Protein AF-A0A848W6I3-F1 (afdb_monomer_lite)

Structure (mmCIF, N/CA/C/O backbone):
data_AF-A0A848W6I3-F1
#
_entry.id   AF-A0A848W6I3-F1
#
loop_
_atom_site.group_PDB
_atom_site.id
_atom_site.type_symbol
_atom_site.label_atom_id
_atom_site.label_alt_id
_atom_site.label_comp_id
_atom_site.label_asym_id
_atom_site.label_entity_id
_atom_site.label_seq_id
_atom_site.pdbx_PDB_ins_code
_atom_site.Cartn_x
_atom_site.Cartn_y
_atom_site.Cartn_z
_atom_site.occupancy
_atom_site.B_iso_or_equiv
_atom_site.auth_seq_id
_atom_site.auth_comp_id
_atom_site.auth_asym_id
_atom_site.auth_atom_id
_atom_site.pdbx_PDB_model_num
ATOM 1 N N . MET A 1 1 ? -7.312 -14.332 -9.804 1.00 52.66 1 MET A N 1
ATOM 2 C CA . MET A 1 1 ? -6.086 -13.532 -9.984 1.00 52.66 1 MET A CA 1
ATOM 3 C C . MET A 1 1 ? -5.242 -13.758 -8.747 1.00 52.66 1 MET A C 1
ATOM 5 O O . MET A 1 1 ? -5.784 -13.630 -7.651 1.00 52.66 1 MET A O 1
ATOM 9 N N . GLN A 1 2 ? -4.010 -14.240 -8.899 1.00 75.12 2 GLN A N 1
ATOM 10 C CA . GLN A 1 2 ? -3.138 -14.457 -7.747 1.00 75.12 2 GLN A CA 1
ATOM 11 C C . GLN A 1 2 ? -2.709 -13.077 -7.230 1.00 75.12 2 GLN A C 1
ATOM 13 O O . GLN A 1 2 ? -2.460 -12.163 -8.006 1.00 75.12 2 GLN A O 1
ATOM 18 N N . MET A 1 3 ? -2.709 -12.873 -5.912 1.00 77.31 3 MET A N 1
ATOM 19 C CA . MET A 1 3 ? -2.560 -11.538 -5.304 1.00 77.31 3 MET A CA 1
ATOM 20 C C . MET A 1 3 ? -1.240 -10.843 -5.688 1.00 77.31 3 MET A C 1
ATOM 22 O O . MET A 1 3 ? -1.162 -9.620 -5.738 1.00 77.31 3 MET A O 1
ATOM 26 N N . HIS A 1 4 ? -0.220 -11.626 -6.032 1.00 86.94 4 HIS A N 1
ATOM 27 C CA . HIS A 1 4 ? 1.068 -11.139 -6.511 1.00 86.94 4 HIS A CA 1
ATOM 28 C C . HIS A 1 4 ? 1.065 -10.694 -7.987 1.00 86.94 4 HIS A C 1
ATOM 30 O O . HIS A 1 4 ? 1.990 -9.994 -8.389 1.00 86.94 4 HIS A O 1
ATOM 36 N N . ASP A 1 5 ? 0.028 -11.004 -8.780 1.00 91.38 5 ASP A N 1
ATOM 37 C CA . ASP A 1 5 ? -0.073 -10.601 -10.194 1.00 91.38 5 ASP A CA 1
ATOM 38 C C . ASP A 1 5 ? -0.041 -9.073 -10.348 1.00 91.38 5 ASP A C 1
ATOM 40 O O . ASP A 1 5 ? 0.541 -8.540 -11.290 1.00 91.38 5 ASP A O 1
ATOM 44 N N . ARG A 1 6 ? -0.656 -8.333 -9.414 1.00 92.69 6 ARG A N 1
ATOM 45 C CA . ARG A 1 6 ? -0.633 -6.862 -9.447 1.00 92.69 6 ARG A CA 1
ATOM 46 C C . ARG A 1 6 ? 0.712 -6.277 -9.042 1.00 92.69 6 ARG A C 1
ATOM 48 O O . ARG A 1 6 ? 1.124 -5.260 -9.597 1.00 92.69 6 ARG A O 1
ATOM 55 N N . LEU A 1 7 ? 1.408 -6.918 -8.109 1.00 93.94 7 LEU A N 1
ATOM 56 C CA . LEU A 1 7 ? 2.761 -6.515 -7.744 1.00 93.94 7 LEU A CA 1
ATOM 57 C C . LEU A 1 7 ? 3.733 -6.764 -8.907 1.00 93.94 7 LEU A C 1
ATOM 59 O O . LEU A 1 7 ? 4.542 -5.895 -9.219 1.00 93.94 7 LEU A O 1
ATOM 63 N N . ALA A 1 8 ? 3.584 -7.886 -9.618 1.00 95.19 8 ALA A N 1
ATOM 64 C CA . ALA A 1 8 ? 4.317 -8.144 -10.855 1.00 95.19 8 ALA A CA 1
ATOM 65 C C . ALA A 1 8 ? 4.029 -7.068 -11.918 1.00 95.19 8 ALA A C 1
ATOM 67 O O . ALA A 1 8 ? 4.962 -6.447 -12.420 1.00 95.19 8 ALA A O 1
ATOM 68 N N . LYS A 1 9 ? 2.753 -6.736 -12.166 1.00 95.69 9 LYS A N 1
ATOM 69 C CA . LYS A 1 9 ? 2.371 -5.633 -13.074 1.00 95.69 9 LYS A CA 1
ATOM 70 C C . LYS A 1 9 ? 2.948 -4.281 -12.659 1.00 95.69 9 LYS A C 1
ATOM 72 O O . LYS A 1 9 ? 3.307 -3.477 -13.512 1.00 95.69 9 LYS A O 1
ATOM 77 N N . THR A 1 10 ? 3.028 -4.008 -11.358 1.00 95.75 10 THR A N 1
ATOM 78 C CA . THR A 1 10 ? 3.649 -2.783 -10.832 1.00 95.75 10 THR A CA 1
ATOM 79 C C . THR A 1 10 ? 5.120 -2.715 -11.244 1.00 95.75 10 THR A C 1
ATOM 81 O O . THR A 1 10 ? 5.562 -1.702 -11.784 1.00 95.75 10 THR A O 1
ATOM 84 N N . ILE A 1 11 ? 5.854 -3.814 -11.049 1.00 96.38 11 ILE A N 1
ATOM 85 C CA . ILE A 1 11 ? 7.263 -3.956 -11.439 1.00 96.38 11 ILE A CA 1
ATOM 86 C C . ILE A 1 11 ? 7.436 -3.808 -12.959 1.00 96.38 11 ILE A C 1
ATOM 88 O O . ILE A 1 11 ? 8.255 -3.003 -13.397 1.00 96.38 11 ILE A O 1
ATOM 92 N N . GLU A 1 12 ? 6.623 -4.499 -13.762 1.00 96.75 12 GLU A N 1
ATOM 93 C CA . GLU A 1 12 ? 6.651 -4.408 -15.232 1.00 96.75 12 GLU A CA 1
ATOM 94 C C . GLU A 1 12 ? 6.417 -2.975 -15.733 1.00 96.75 12 GLU A C 1
ATOM 96 O O . GLU A 1 12 ? 7.063 -2.512 -16.679 1.00 96.75 12 GLU A O 1
ATOM 101 N N . LYS A 1 13 ? 5.502 -2.237 -15.094 1.00 96.62 13 LYS A N 1
ATOM 102 C CA . LYS A 1 13 ? 5.221 -0.842 -15.453 1.00 96.62 13 LYS A CA 1
ATOM 103 C C . LYS A 1 13 ? 6.356 0.101 -15.066 1.00 96.62 13 LYS A C 1
ATOM 105 O O . LYS A 1 13 ? 6.650 1.006 -15.843 1.00 96.62 13 LYS A O 1
ATOM 110 N N . PHE A 1 14 ? 7.023 -0.114 -13.930 1.00 96.69 14 PHE A N 1
ATOM 111 C CA . PHE A 1 14 ? 8.246 0.626 -13.602 1.00 96.69 14 PHE A CA 1
ATOM 112 C C . PHE A 1 14 ? 9.357 0.344 -14.619 1.00 96.69 14 PHE A C 1
ATOM 114 O O . PHE A 1 14 ? 9.987 1.280 -15.109 1.00 96.69 14 PHE A O 1
ATOM 121 N N . GLU A 1 15 ? 9.560 -0.921 -14.995 1.00 96.19 15 GLU A N 1
ATOM 122 C CA . GLU A 1 15 ? 10.540 -1.303 -16.018 1.00 96.19 15 GLU A CA 1
ATOM 123 C C . GLU A 1 15 ? 10.218 -0.678 -17.385 1.00 96.19 15 GLU A C 1
ATOM 125 O O . GLU A 1 15 ? 11.110 -0.217 -18.097 1.00 96.19 15 GLU A O 1
ATOM 130 N N . THR A 1 16 ? 8.936 -0.616 -17.747 1.00 95.69 16 THR A N 1
ATOM 131 C CA . THR A 1 16 ? 8.490 0.050 -18.975 1.00 95.69 16 THR A CA 1
ATOM 132 C C . THR A 1 16 ? 8.773 1.549 -18.916 1.00 95.69 16 THR A C 1
ATOM 134 O O . THR A 1 16 ? 9.404 2.073 -19.830 1.00 95.69 16 THR A O 1
ATOM 137 N N . GLY A 1 17 ? 8.421 2.223 -17.816 1.00 94.31 17 GLY A N 1
ATOM 138 C CA . GLY A 1 17 ? 8.719 3.646 -17.623 1.00 94.31 17 GLY A CA 1
ATOM 139 C C . GLY A 1 17 ? 10.219 3.965 -17.680 1.00 94.31 17 GLY A C 1
ATOM 140 O O . GLY A 1 17 ? 10.611 5.009 -18.194 1.00 94.31 17 GLY A O 1
ATOM 141 N N . LEU A 1 18 ? 11.091 3.042 -17.251 1.00 95.44 18 LEU A N 1
ATOM 142 C CA . LEU A 1 18 ? 12.550 3.196 -17.359 1.00 95.44 18 LEU A CA 1
ATOM 143 C C . LEU A 1 18 ? 13.070 3.250 -18.806 1.00 95.44 18 LEU A C 1
ATOM 145 O O . LEU A 1 18 ? 14.174 3.761 -19.032 1.00 95.44 18 LEU A O 1
ATOM 149 N N . LYS A 1 19 ? 12.323 2.710 -19.778 1.00 94.19 19 LYS A N 1
ATOM 150 C CA . LYS A 1 19 ? 12.678 2.777 -21.208 1.00 94.19 19 LYS A CA 1
ATOM 151 C C . LYS A 1 19 ? 12.440 4.177 -21.773 1.00 94.19 19 LYS A C 1
ATOM 153 O O . LYS A 1 19 ? 13.216 4.619 -22.614 1.00 94.19 19 LYS A O 1
ATOM 158 N N . ASP A 1 20 ? 11.433 4.871 -21.249 1.00 92.31 20 ASP A N 1
ATOM 159 C CA . ASP A 1 20 ? 11.040 6.216 -21.678 1.00 92.31 20 ASP A CA 1
ATOM 160 C C . ASP A 1 20 ? 11.649 7.329 -20.803 1.00 92.31 20 ASP A C 1
ATOM 162 O O . ASP A 1 20 ? 11.655 8.498 -21.193 1.00 92.31 20 ASP A O 1
ATOM 166 N N . CYS A 1 21 ? 12.208 6.973 -19.641 1.00 92.56 21 CYS A N 1
ATOM 167 C CA . CYS A 1 21 ? 12.846 7.899 -18.711 1.00 92.56 21 CYS A CA 1
ATOM 168 C C . CYS A 1 21 ? 14.138 8.500 -19.279 1.00 92.56 21 CYS A C 1
ATOM 170 O O . CYS A 1 21 ? 15.106 7.794 -19.585 1.00 92.56 21 CYS A O 1
ATOM 172 N N . ARG A 1 22 ? 14.160 9.833 -19.370 1.00 91.25 22 ARG A N 1
ATOM 173 C CA . ARG A 1 22 ? 15.291 10.608 -19.902 1.00 91.25 22 ARG A CA 1
ATOM 174 C C . ARG A 1 22 ? 16.230 11.144 -18.822 1.00 91.25 22 ARG A C 1
ATOM 176 O O . ARG A 1 22 ? 17.356 11.500 -19.153 1.00 91.25 22 ARG A O 1
ATOM 183 N N . GLN A 1 23 ? 15.779 11.205 -17.568 1.00 93.44 23 GLN A N 1
ATOM 184 C CA . GLN A 1 23 ? 16.533 11.777 -16.451 1.00 93.44 23 GLN A CA 1
ATOM 185 C C . GLN A 1 23 ? 17.351 10.684 -15.731 1.00 93.44 23 GLN A C 1
ATOM 187 O O . GLN A 1 23 ? 16.768 9.728 -15.207 1.00 93.44 23 GLN A O 1
ATOM 192 N N . PRO A 1 24 ? 18.695 10.768 -15.697 1.00 92.12 24 PRO A N 1
ATOM 193 C CA . PRO A 1 24 ? 19.544 9.765 -15.041 1.00 92.12 24 PRO A CA 1
ATOM 194 C C . PRO A 1 24 ? 19.281 9.592 -13.535 1.00 92.12 24 PRO A C 1
ATOM 196 O O . PRO A 1 24 ? 19.385 8.481 -13.003 1.00 92.12 24 PRO A O 1
ATOM 199 N N . GLU A 1 25 ? 18.930 10.675 -12.846 1.00 92.31 25 GLU A N 1
ATOM 200 C CA . GLU A 1 25 ? 18.626 10.694 -11.414 1.00 92.31 25 GLU A CA 1
ATOM 201 C C . GLU A 1 25 ? 17.354 9.889 -11.126 1.00 92.31 25 GLU A C 1
ATOM 203 O O . GLU A 1 25 ? 17.361 8.987 -10.286 1.00 92.31 25 GLU A O 1
ATOM 208 N N . ASP A 1 26 ? 16.294 10.135 -11.901 1.00 93.62 26 ASP A N 1
ATOM 209 C CA . ASP A 1 26 ? 15.026 9.409 -11.797 1.00 93.62 26 ASP A CA 1
ATOM 210 C C . ASP A 1 26 ? 15.210 7.926 -12.130 1.00 93.62 26 ASP A C 1
ATOM 212 O O . ASP A 1 26 ? 14.642 7.056 -11.470 1.00 93.62 26 ASP A O 1
ATOM 216 N N . ARG A 1 27 ? 16.062 7.612 -13.116 1.00 93.94 27 ARG A N 1
ATOM 217 C CA . ARG A 1 27 ? 16.431 6.227 -13.441 1.00 93.94 27 ARG A CA 1
ATOM 218 C C . ARG A 1 27 ? 17.053 5.520 -12.239 1.00 93.94 27 ARG A C 1
ATOM 220 O O . ARG A 1 27 ? 16.673 4.390 -11.941 1.00 93.94 27 ARG A O 1
ATOM 227 N N . THR A 1 28 ? 17.988 6.171 -11.549 1.00 94.38 28 THR A N 1
ATOM 228 C CA . THR A 1 28 ? 18.643 5.611 -10.354 1.00 94.38 28 THR A CA 1
ATOM 229 C C . THR A 1 28 ? 17.627 5.363 -9.245 1.00 94.38 28 THR A C 1
ATOM 231 O O . THR A 1 28 ? 17.591 4.279 -8.665 1.00 94.38 28 THR A O 1
ATOM 234 N N . LEU A 1 29 ? 16.753 6.339 -9.007 1.00 94.56 29 LEU A N 1
ATOM 235 C CA . LEU A 1 29 ? 15.709 6.254 -7.997 1.00 94.56 29 LEU A CA 1
ATOM 236 C C . LEU A 1 29 ? 14.716 5.113 -8.277 1.00 94.56 29 LEU A C 1
ATOM 238 O O . LEU A 1 29 ? 14.416 4.308 -7.396 1.00 94.56 29 LEU A O 1
ATOM 242 N N . VAL A 1 30 ? 14.258 4.977 -9.521 1.00 95.25 30 VAL A N 1
ATOM 243 C CA . VAL A 1 30 ? 13.334 3.901 -9.909 1.00 95.25 30 VAL A CA 1
ATOM 244 C C . VAL A 1 30 ? 14.003 2.527 -9.866 1.00 95.25 30 VAL A C 1
ATOM 246 O O . VAL A 1 30 ? 13.359 1.543 -9.502 1.00 95.25 30 VAL A O 1
ATOM 249 N N . LEU A 1 31 ? 15.302 2.426 -10.152 1.00 95.94 31 LEU A N 1
ATOM 250 C CA . LEU A 1 31 ? 16.039 1.180 -9.924 1.00 95.94 31 LEU A CA 1
ATOM 251 C C . LEU A 1 31 ? 16.062 0.801 -8.436 1.00 95.94 31 LEU A C 1
ATOM 253 O O . LEU A 1 31 ? 15.897 -0.376 -8.113 1.00 95.94 31 LEU A O 1
ATOM 257 N N . SER A 1 32 ? 16.186 1.773 -7.525 1.00 95.00 32 SER A N 1
ATOM 258 C CA . SER A 1 32 ? 16.029 1.524 -6.086 1.00 95.00 32 SER A CA 1
ATOM 259 C C . SER A 1 32 ? 14.614 1.058 -5.734 1.00 95.00 32 SER A C 1
ATOM 261 O O . SER A 1 32 ? 14.465 0.153 -4.913 1.00 95.00 32 SER A O 1
ATOM 263 N N . TYR A 1 33 ? 13.576 1.595 -6.382 1.00 95.62 33 TYR A N 1
ATOM 264 C CA . TYR A 1 33 ? 12.207 1.101 -6.199 1.00 95.62 33 TYR A CA 1
ATOM 265 C C . TYR A 1 33 ? 12.076 -0.368 -6.592 1.00 95.62 33 TYR A C 1
ATOM 267 O O . TYR A 1 33 ? 11.591 -1.181 -5.806 1.00 95.62 33 TYR A O 1
ATOM 275 N N . LEU A 1 34 ? 12.559 -0.724 -7.783 1.00 96.44 34 LEU A N 1
ATOM 276 C CA . LEU A 1 34 ? 12.542 -2.098 -8.283 1.00 96.44 34 LEU A CA 1
ATOM 277 C C . LEU A 1 34 ? 13.315 -3.053 -7.366 1.00 96.44 34 LEU A C 1
ATOM 279 O O . LEU A 1 34 ? 12.833 -4.149 -7.078 1.00 96.44 34 LEU A O 1
ATOM 283 N N . ALA A 1 35 ? 14.471 -2.622 -6.856 1.00 96.06 35 ALA A N 1
ATOM 284 C CA . ALA A 1 35 ? 15.279 -3.406 -5.926 1.00 96.06 35 ALA A CA 1
ATOM 285 C C . ALA A 1 35 ? 14.555 -3.706 -4.601 1.00 96.06 35 ALA A C 1
ATOM 287 O O . ALA A 1 35 ? 14.787 -4.761 -4.017 1.00 96.06 35 ALA A O 1
ATOM 288 N N . ASN A 1 36 ? 13.660 -2.823 -4.149 1.00 95.44 36 ASN A N 1
ATOM 289 C CA . ASN A 1 36 ? 12.846 -3.037 -2.949 1.00 95.44 36 ASN A CA 1
ATOM 290 C C . ASN A 1 36 ? 11.566 -3.842 -3.236 1.00 95.44 36 ASN A C 1
ATOM 292 O O . ASN A 1 36 ? 11.153 -4.662 -2.418 1.00 95.44 36 ASN A O 1
ATOM 296 N N . LEU A 1 37 ? 10.951 -3.664 -4.408 1.00 95.94 37 LEU A N 1
ATOM 297 C CA . LEU A 1 37 ? 9.739 -4.395 -4.796 1.00 95.94 37 LEU A CA 1
ATOM 298 C C . LEU A 1 37 ? 10.012 -5.866 -5.146 1.00 95.94 37 LEU A C 1
ATOM 300 O O . LEU A 1 37 ? 9.186 -6.729 -4.848 1.00 95.94 37 LEU A O 1
ATOM 304 N N . ALA A 1 38 ? 11.154 -6.179 -5.768 1.00 95.31 38 ALA A N 1
ATOM 305 C CA . ALA A 1 38 ? 11.455 -7.537 -6.224 1.00 95.31 38 ALA A CA 1
ATOM 306 C C . ALA A 1 38 ? 11.522 -8.581 -5.082 1.00 95.31 38 ALA A C 1
ATOM 308 O O . ALA A 1 38 ? 10.897 -9.638 -5.218 1.00 95.31 38 ALA A O 1
ATOM 309 N N . PRO A 1 39 ? 12.178 -8.318 -3.931 1.00 95.75 39 PRO A N 1
ATOM 310 C CA . PRO A 1 39 ? 12.138 -9.221 -2.779 1.00 95.75 39 PRO A CA 1
ATOM 311 C C . PRO A 1 39 ? 10.725 -9.435 -2.223 1.00 95.75 39 PRO A C 1
ATOM 313 O O . PRO A 1 39 ? 10.382 -10.547 -1.819 1.00 95.75 39 PRO A O 1
ATOM 316 N N . ILE A 1 40 ? 9.887 -8.394 -2.230 1.00 94.94 40 ILE A N 1
ATOM 317 C CA . ILE A 1 40 ? 8.491 -8.472 -1.778 1.00 94.94 40 ILE A CA 1
ATOM 318 C C . ILE A 1 40 ? 7.688 -9.369 -2.720 1.00 94.94 40 ILE A C 1
ATOM 320 O O . ILE A 1 40 ? 6.959 -10.246 -2.257 1.00 94.94 40 ILE A O 1
ATOM 324 N N . LEU A 1 41 ? 7.875 -9.220 -4.036 1.00 94.69 41 LEU A N 1
ATOM 325 C CA . LEU A 1 41 ? 7.248 -10.100 -5.020 1.00 94.69 41 LEU A CA 1
ATOM 326 C C . LEU A 1 41 ? 7.661 -11.555 -4.803 1.00 94.69 41 LEU A C 1
ATOM 328 O O . LEU A 1 41 ? 6.796 -12.425 -4.737 1.00 94.69 41 LEU A O 1
ATOM 332 N N . ALA A 1 42 ? 8.959 -11.820 -4.644 1.00 94.00 42 ALA A N 1
ATOM 333 C CA . ALA A 1 42 ? 9.462 -13.171 -4.413 1.00 94.00 42 ALA A CA 1
ATOM 334 C C . ALA A 1 42 ? 8.817 -13.813 -3.173 1.00 94.00 42 ALA A C 1
ATOM 336 O O . ALA A 1 42 ? 8.340 -14.947 -3.230 1.00 94.00 42 ALA A O 1
ATOM 337 N N . ARG A 1 43 ? 8.724 -13.066 -2.067 1.00 93.88 43 ARG A N 1
ATOM 338 C CA . ARG A 1 43 ? 8.052 -13.520 -0.841 1.00 93.88 43 ARG A CA 1
ATOM 339 C C . ARG A 1 43 ? 6.561 -13.778 -1.053 1.00 93.88 43 ARG A C 1
ATOM 341 O O . ARG A 1 43 ? 6.068 -14.824 -0.631 1.00 93.88 43 ARG A O 1
ATOM 348 N N . ALA A 1 44 ? 5.862 -12.877 -1.739 1.00 91.56 44 ALA A N 1
ATOM 349 C CA . ALA A 1 44 ? 4.438 -13.026 -2.030 1.00 91.56 44 ALA A CA 1
ATOM 350 C C . ALA A 1 44 ? 4.147 -14.243 -2.932 1.00 91.56 44 ALA A C 1
ATOM 352 O O . ALA A 1 44 ? 3.155 -14.942 -2.722 1.00 91.56 44 ALA A O 1
ATOM 353 N N . VAL A 1 45 ? 5.017 -14.532 -3.907 1.00 92.00 45 VAL A N 1
ATOM 354 C CA . VAL A 1 45 ? 4.931 -15.727 -4.769 1.00 92.00 45 VAL A CA 1
ATOM 355 C C . VAL A 1 45 ? 5.151 -17.010 -3.964 1.00 92.00 45 VAL A C 1
ATOM 357 O O . VAL A 1 45 ? 4.449 -17.996 -4.175 1.00 92.00 45 VAL A O 1
ATOM 360 N N . LEU A 1 46 ? 6.063 -16.987 -2.990 1.00 92.56 46 LEU A N 1
ATOM 361 C CA . LEU A 1 46 ? 6.301 -18.098 -2.059 1.00 92.56 46 LEU A CA 1
ATOM 362 C C . LEU A 1 46 ? 5.200 -18.256 -0.992 1.00 92.56 46 LEU A C 1
ATOM 364 O O . LEU A 1 46 ? 5.317 -19.106 -0.112 1.00 92.56 46 LEU A O 1
ATOM 368 N N . GLY A 1 47 ? 4.139 -17.444 -1.042 1.00 88.88 47 GLY A N 1
ATOM 369 C CA . GLY A 1 47 ? 3.023 -17.498 -0.096 1.00 88.88 47 GLY A CA 1
ATOM 370 C C . GLY A 1 47 ? 3.329 -16.891 1.274 1.00 88.88 47 GLY A C 1
ATOM 371 O O . GLY A 1 47 ? 2.570 -17.112 2.215 1.00 88.88 47 GLY A O 1
ATOM 372 N N . SER A 1 48 ? 4.422 -16.135 1.404 1.00 91.38 48 SER A N 1
ATOM 373 C CA . SER A 1 48 ? 4.723 -15.398 2.633 1.00 91.38 48 SER A CA 1
ATOM 374 C C . SER A 1 48 ? 3.838 -14.157 2.756 1.00 91.38 48 SER A C 1
ATOM 376 O O . SER A 1 48 ? 3.541 -13.494 1.760 1.00 91.38 48 SER A O 1
ATOM 378 N N . ASP A 1 49 ? 3.470 -13.815 3.991 1.00 89.88 49 ASP A N 1
ATOM 379 C CA . ASP A 1 49 ? 2.885 -12.511 4.298 1.00 89.88 49 ASP A CA 1
ATOM 380 C C . ASP A 1 49 ? 3.930 -11.407 4.057 1.00 89.88 49 ASP A C 1
ATOM 382 O O . ASP A 1 49 ? 5.111 -11.554 4.413 1.00 89.88 49 ASP A O 1
ATOM 386 N N . VAL A 1 50 ? 3.487 -10.337 3.396 1.00 92.56 50 VAL A N 1
ATOM 387 C CA . VAL A 1 50 ? 4.284 -9.155 3.053 1.00 92.56 50 VAL A CA 1
ATOM 388 C C . VAL A 1 50 ? 3.676 -7.848 3.577 1.00 92.56 50 VAL A C 1
ATOM 390 O O . VAL A 1 50 ? 4.093 -6.761 3.178 1.00 92.56 50 VAL A O 1
ATOM 393 N N . LEU A 1 51 ? 2.662 -7.930 4.445 1.00 91.44 51 LEU A N 1
ATOM 394 C CA . LEU A 1 51 ? 1.950 -6.763 4.968 1.00 91.44 51 LEU A CA 1
ATOM 395 C C . LEU A 1 51 ? 2.876 -5.777 5.694 1.00 91.44 51 LEU A C 1
ATOM 397 O O . LEU A 1 51 ? 2.693 -4.567 5.589 1.00 91.44 51 LEU A O 1
ATOM 401 N N . LYS A 1 52 ? 3.878 -6.284 6.420 1.00 89.56 52 LYS A N 1
ATOM 402 C CA . LYS A 1 52 ? 4.784 -5.470 7.248 1.00 89.56 52 LYS A CA 1
ATOM 403 C C . LYS A 1 52 ? 5.789 -4.670 6.420 1.00 89.56 52 LYS A C 1
ATOM 405 O O . LYS A 1 52 ? 6.343 -3.691 6.908 1.00 89.56 52 LYS A O 1
ATOM 410 N N . GLU A 1 53 ? 6.019 -5.083 5.182 1.00 91.50 53 GLU A N 1
ATOM 411 C CA . GLU A 1 53 ? 6.974 -4.493 4.252 1.00 91.50 53 GLU A CA 1
ATOM 412 C C . GLU A 1 53 ? 6.351 -3.336 3.453 1.00 91.50 53 GLU A C 1
ATOM 414 O O . GLU A 1 53 ? 7.061 -2.432 3.008 1.00 91.50 53 GLU A O 1
ATOM 419 N N . LEU A 1 54 ? 5.021 -3.319 3.292 1.00 91.94 54 LEU A N 1
ATOM 420 C CA . LEU A 1 54 ? 4.326 -2.311 2.477 1.00 91.94 54 LEU A CA 1
ATOM 421 C C . LEU A 1 54 ? 4.537 -0.862 2.964 1.00 91.94 54 LEU A C 1
ATOM 423 O O . LEU A 1 54 ? 4.777 0.001 2.114 1.00 91.94 54 LEU A O 1
ATOM 427 N N . PRO A 1 55 ? 4.502 -0.550 4.280 1.00 89.81 55 PRO A N 1
ATOM 428 C CA . PRO A 1 55 ? 4.709 0.818 4.760 1.00 89.81 55 PRO A CA 1
ATOM 429 C C . PRO A 1 55 ? 6.099 1.381 4.445 1.00 89.81 55 PRO A C 1
ATOM 431 O O . PRO A 1 55 ? 6.250 2.586 4.247 1.00 89.81 55 PRO A O 1
ATOM 434 N N . GLU A 1 56 ? 7.126 0.531 4.405 1.00 90.00 56 GLU A N 1
ATOM 435 C CA . GLU A 1 56 ? 8.485 0.959 4.070 1.00 90.00 56 GLU A CA 1
ATOM 436 C C . GLU A 1 56 ? 8.600 1.356 2.598 1.00 90.00 56 GLU A C 1
ATOM 438 O O . GLU A 1 56 ? 9.146 2.417 2.290 1.00 90.00 56 GLU A O 1
ATOM 443 N N . VAL A 1 57 ? 8.004 0.565 1.704 1.00 92.31 57 VAL A N 1
ATOM 444 C CA . VAL A 1 57 ? 7.932 0.894 0.275 1.00 92.31 57 VAL A CA 1
ATOM 445 C C . VAL A 1 57 ? 7.146 2.179 0.042 1.00 92.31 57 VAL A C 1
ATOM 447 O O . VAL A 1 57 ? 7.595 3.043 -0.709 1.00 92.31 57 VAL A O 1
ATOM 450 N N . GLU A 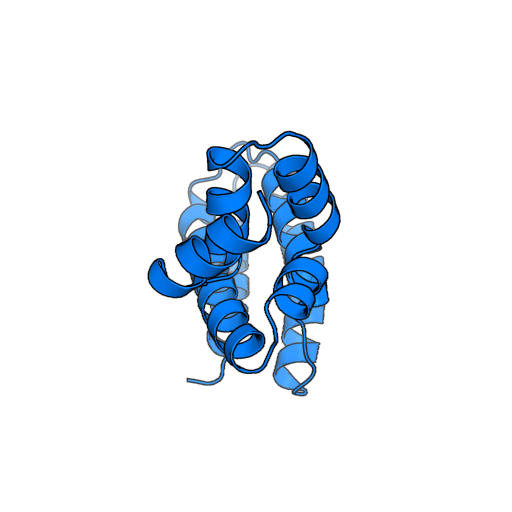1 58 ? 6.008 2.348 0.718 1.00 90.94 58 GLU A N 1
ATOM 451 C CA . GLU A 1 58 ? 5.227 3.582 0.610 1.00 90.94 58 GLU A CA 1
ATOM 452 C C . GLU A 1 58 ? 6.047 4.797 1.054 1.00 90.94 58 GLU A C 1
ATOM 454 O O . GLU A 1 58 ? 6.064 5.822 0.375 1.00 90.94 58 GLU A O 1
ATOM 459 N N . ARG A 1 59 ? 6.766 4.681 2.175 1.00 90.19 59 ARG A N 1
ATOM 460 C CA . ARG A 1 59 ? 7.632 5.751 2.678 1.00 90.19 59 ARG A CA 1
ATOM 461 C C . ARG A 1 59 ? 8.739 6.084 1.685 1.00 90.19 59 ARG A C 1
ATOM 463 O O . ARG A 1 59 ? 9.030 7.258 1.477 1.00 90.19 59 ARG A O 1
ATOM 470 N N . MET A 1 60 ? 9.337 5.072 1.061 1.00 92.12 60 MET A N 1
ATOM 471 C CA . MET A 1 60 ? 10.332 5.268 0.011 1.00 92.12 60 MET A CA 1
ATOM 472 C C . MET A 1 60 ? 9.738 6.042 -1.173 1.00 92.12 60 MET A C 1
ATOM 474 O O . MET A 1 60 ? 10.372 6.982 -1.642 1.00 92.12 60 MET A O 1
ATOM 478 N N . PHE A 1 61 ? 8.521 5.717 -1.619 1.00 91.94 61 PHE A N 1
ATOM 479 C CA . PHE A 1 61 ? 7.854 6.466 -2.690 1.00 91.94 61 PHE A CA 1
ATOM 480 C C . PHE A 1 61 ? 7.501 7.898 -2.279 1.00 91.94 61 PHE A C 1
ATOM 482 O O . PHE A 1 61 ? 7.711 8.820 -3.060 1.00 91.94 61 PHE A O 1
ATOM 489 N N . GLY A 1 62 ? 7.002 8.100 -1.057 1.00 88.25 62 GLY A N 1
ATOM 490 C CA . GLY A 1 62 ? 6.601 9.417 -0.555 1.00 88.25 62 GLY A CA 1
ATOM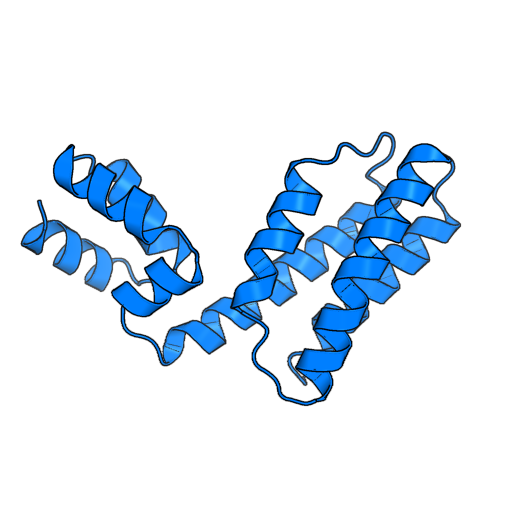 491 C C . GLY A 1 62 ? 7.766 10.365 -0.254 1.00 88.25 62 GLY A C 1
ATOM 492 O O . GLY A 1 62 ? 7.600 11.578 -0.345 1.00 88.25 62 GLY A O 1
ATOM 493 N N . ASN A 1 63 ? 8.947 9.831 0.071 1.00 87.19 63 ASN A N 1
ATOM 494 C CA . ASN A 1 63 ? 10.144 10.621 0.394 1.00 87.19 63 ASN A CA 1
ATOM 495 C C . ASN A 1 63 ? 11.040 10.913 -0.815 1.00 87.19 63 ASN A C 1
ATOM 497 O O . ASN A 1 63 ? 12.138 11.449 -0.656 1.00 87.19 63 ASN A O 1
ATOM 501 N N . SER A 1 64 ? 10.596 10.543 -2.009 1.00 86.12 64 SER A N 1
ATOM 502 C CA . SER A 1 64 ? 11.398 10.611 -3.219 1.00 86.12 64 SER A CA 1
ATOM 503 C C . SER A 1 64 ? 10.711 11.490 -4.254 1.00 86.12 64 SER A C 1
ATOM 505 O O . SER A 1 64 ? 9.508 11.374 -4.479 1.00 86.12 64 SER A O 1
ATOM 507 N N . TRP A 1 65 ? 11.474 12.371 -4.899 1.00 89.38 65 TRP A N 1
ATOM 508 C CA . TRP A 1 65 ? 10.952 13.286 -5.909 1.00 89.38 65 TRP A CA 1
ATOM 509 C C . TRP A 1 65 ? 11.502 12.910 -7.282 1.00 89.38 65 TRP A C 1
ATOM 511 O O . TRP A 1 65 ? 12.707 12.993 -7.506 1.00 89.38 65 TRP A O 1
ATOM 521 N N . LEU A 1 66 ? 10.617 12.491 -8.187 1.00 90.62 66 LEU A N 1
ATOM 522 C CA . LEU A 1 66 ? 10.957 12.286 -9.594 1.00 90.62 66 LEU A CA 1
ATOM 523 C C . LEU A 1 66 ? 10.849 13.622 -10.329 1.00 90.62 66 LEU A C 1
ATOM 525 O O . LEU A 1 66 ? 9.869 14.348 -10.149 1.00 90.62 66 LEU A O 1
ATOM 529 N N . HIS A 1 67 ? 11.836 13.943 -11.159 1.00 90.25 67 HIS A N 1
ATOM 530 C CA . HIS A 1 67 ? 11.791 15.121 -12.025 1.00 90.25 67 HIS A CA 1
ATOM 531 C C . HIS A 1 67 ? 10.758 14.933 -13.139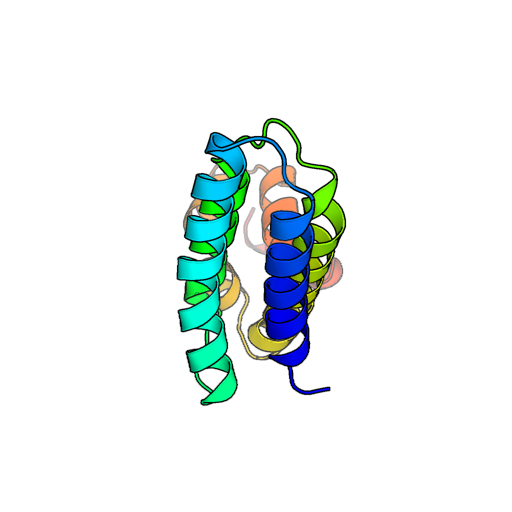 1.00 90.25 67 HIS A C 1
ATOM 533 O O . HIS A 1 67 ? 10.016 15.860 -13.458 1.00 90.25 67 HIS A O 1
ATOM 539 N N . ASP A 1 68 ? 10.693 13.723 -13.692 1.00 90.75 68 ASP A N 1
ATOM 540 C CA . ASP A 1 68 ? 9.698 13.281 -14.657 1.00 90.75 68 ASP A CA 1
ATOM 541 C C . ASP A 1 68 ? 8.950 12.054 -14.115 1.00 90.75 68 ASP A C 1
ATOM 543 O O . ASP A 1 68 ? 9.381 10.905 -14.233 1.00 90.75 68 ASP A O 1
ATOM 547 N N . SER A 1 69 ? 7.810 12.304 -13.469 1.00 92.06 69 SER A N 1
ATOM 548 C CA . SER A 1 69 ? 6.953 11.251 -12.920 1.00 92.06 69 SER A CA 1
ATOM 549 C C . SER A 1 69 ? 6.029 10.616 -13.961 1.00 92.06 69 SER A C 1
ATOM 551 O O . SER A 1 69 ? 5.520 9.518 -13.714 1.00 92.06 69 SER A O 1
ATOM 553 N N . GLN A 1 70 ? 5.820 11.265 -15.114 1.00 93.94 70 GLN A N 1
ATOM 554 C CA . GLN A 1 70 ? 4.820 10.866 -16.108 1.00 93.94 70 GLN A CA 1
ATOM 555 C C . GLN A 1 70 ? 5.002 9.413 -16.597 1.00 93.94 70 GLN A C 1
ATOM 557 O O . GLN A 1 70 ? 4.009 8.680 -16.633 1.00 93.94 70 GLN A O 1
ATOM 562 N N . PRO A 1 71 ? 6.226 8.920 -16.892 1.00 94.56 71 PRO A N 1
ATOM 563 C CA . PRO A 1 71 ? 6.437 7.528 -17.306 1.00 94.56 71 PRO A CA 1
ATOM 564 C C . PRO A 1 71 ? 6.035 6.494 -16.244 1.00 94.56 71 PRO A C 1
ATOM 566 O O . PRO A 1 71 ? 5.830 5.321 -16.559 1.00 94.56 71 PRO A O 1
ATOM 569 N N . PHE A 1 72 ? 5.925 6.910 -14.981 1.00 94.88 72 PHE A N 1
ATOM 570 C CA . PHE A 1 72 ? 5.755 6.028 -13.829 1.00 94.88 72 PHE A CA 1
ATOM 571 C C . PHE A 1 72 ? 4.367 6.119 -13.184 1.00 94.88 72 PHE A C 1
ATOM 573 O O . PHE A 1 72 ? 4.052 5.312 -12.309 1.00 94.88 72 PHE A O 1
ATOM 580 N N . GLU A 1 73 ? 3.498 7.039 -13.618 1.00 93.69 73 GLU A N 1
ATOM 581 C CA . GLU A 1 73 ? 2.154 7.226 -13.045 1.00 93.69 73 GLU A CA 1
ATOM 582 C C . GLU A 1 73 ? 1.342 5.927 -13.016 1.00 93.69 73 GLU A C 1
ATOM 584 O O . GLU A 1 73 ? 0.728 5.578 -12.004 1.00 93.69 73 GLU A O 1
ATOM 589 N N . ASN A 1 74 ? 1.399 5.164 -14.110 1.00 94.19 74 ASN A N 1
ATOM 590 C CA . ASN A 1 74 ? 0.713 3.882 -14.226 1.00 94.19 74 ASN A CA 1
ATOM 591 C C . ASN A 1 74 ? 1.287 2.816 -13.281 1.00 94.19 74 ASN A C 1
ATOM 593 O O . ASN A 1 74 ? 0.540 1.935 -12.852 1.00 94.19 74 ASN A O 1
ATOM 597 N N . ALA A 1 75 ? 2.585 2.875 -12.968 1.00 95.38 75 ALA A N 1
ATOM 598 C CA . ALA A 1 75 ? 3.221 1.974 -12.013 1.00 95.38 75 ALA A CA 1
ATOM 599 C C . ALA A 1 75 ? 2.767 2.303 -10.586 1.00 95.38 75 ALA A C 1
ATOM 601 O O . ALA A 1 75 ? 2.304 1.419 -9.868 1.00 95.38 75 ALA A O 1
ATOM 602 N N . PHE A 1 76 ? 2.770 3.586 -10.210 1.00 95.19 76 PHE A N 1
ATOM 603 C CA . PHE A 1 76 ? 2.241 4.027 -8.917 1.00 95.19 76 PHE A CA 1
ATOM 604 C C . PHE A 1 76 ? 0.746 3.726 -8.752 1.00 95.19 76 PHE A C 1
ATOM 606 O O . PHE A 1 76 ? 0.294 3.412 -7.651 1.00 95.19 76 PHE A O 1
ATOM 613 N N . ALA A 1 77 ? -0.039 3.806 -9.829 1.00 93.88 77 ALA A N 1
ATOM 614 C CA . ALA A 1 77 ? -1.447 3.426 -9.798 1.00 93.88 77 ALA A CA 1
ATOM 615 C C . ALA A 1 77 ? -1.635 1.925 -9.514 1.00 93.88 77 ALA A C 1
ATOM 617 O O . ALA A 1 77 ? -2.434 1.580 -8.643 1.00 93.88 77 ALA A O 1
ATOM 618 N N . GLU A 1 78 ? -0.885 1.039 -10.182 1.00 94.56 78 GLU A N 1
ATOM 619 C CA . GLU A 1 78 ? -0.943 -0.403 -9.883 1.00 94.56 78 GLU A CA 1
ATOM 620 C C . GLU A 1 78 ? -0.439 -0.721 -8.480 1.00 94.56 78 GLU A C 1
ATOM 622 O O . GLU A 1 78 ? -1.050 -1.548 -7.808 1.00 94.56 78 GLU A O 1
ATOM 627 N N . TRP A 1 79 ? 0.607 -0.033 -8.008 1.00 95.00 79 TRP A N 1
ATOM 628 C CA . TRP A 1 79 ? 1.089 -0.184 -6.637 1.00 95.00 79 TRP A CA 1
ATOM 629 C C . TRP A 1 79 ? -0.024 0.098 -5.627 1.00 95.00 79 TRP A C 1
ATOM 631 O O . TRP A 1 79 ? -0.296 -0.727 -4.757 1.00 95.00 79 TRP A O 1
ATOM 641 N N . ARG A 1 80 ? -0.706 1.242 -5.765 1.00 94.19 80 ARG A N 1
ATOM 642 C CA . ARG A 1 80 ? -1.803 1.623 -4.864 1.00 94.19 80 ARG A CA 1
ATOM 643 C C . ARG A 1 80 ? -2.950 0.616 -4.903 1.00 94.19 80 ARG A C 1
ATOM 645 O O . ARG A 1 80 ? -3.513 0.305 -3.858 1.00 94.19 80 ARG A O 1
ATOM 652 N N . LEU A 1 81 ? -3.280 0.089 -6.084 1.00 93.00 81 LEU A N 1
ATOM 653 C CA . LEU A 1 81 ? -4.297 -0.956 -6.227 1.00 93.00 81 LEU A CA 1
ATOM 654 C C . LEU A 1 81 ? -3.867 -2.266 -5.559 1.00 93.00 81 LEU A C 1
ATOM 656 O O . LEU A 1 81 ? -4.647 -2.833 -4.800 1.00 93.00 81 LEU A O 1
ATOM 660 N N . PHE A 1 82 ? -2.637 -2.725 -5.807 1.00 94.06 82 PHE A N 1
ATOM 661 C CA . PHE A 1 82 ? -2.069 -3.906 -5.157 1.00 94.06 82 PHE A CA 1
ATOM 662 C C . PHE A 1 82 ? -2.116 -3.766 -3.638 1.00 94.06 82 PHE A C 1
ATOM 664 O O . PHE A 1 82 ? -2.662 -4.633 -2.962 1.00 94.06 82 PHE A O 1
ATOM 671 N N . ARG A 1 83 ? -1.572 -2.663 -3.116 1.00 93.19 83 ARG A N 1
ATOM 672 C CA . ARG A 1 83 ? -1.498 -2.398 -1.682 1.00 93.19 83 ARG A CA 1
ATOM 673 C C . ARG A 1 83 ? -2.883 -2.422 -1.051 1.00 93.19 83 ARG A C 1
ATOM 675 O O . ARG A 1 83 ? -3.079 -3.131 -0.072 1.00 93.19 83 ARG A O 1
ATOM 682 N N . ARG A 1 84 ? -3.843 -1.718 -1.654 1.00 91.38 84 ARG A N 1
ATOM 683 C CA . ARG A 1 84 ? -5.227 -1.687 -1.183 1.00 91.38 84 ARG A CA 1
ATOM 684 C C . ARG A 1 84 ? -5.851 -3.080 -1.126 1.00 91.38 84 ARG A C 1
ATOM 686 O O . ARG A 1 84 ? -6.366 -3.473 -0.087 1.00 91.38 84 ARG A O 1
ATOM 693 N N . GLU A 1 85 ? -5.796 -3.826 -2.227 1.00 91.94 85 GLU A N 1
ATOM 694 C CA . GLU A 1 85 ? -6.381 -5.172 -2.294 1.00 91.94 85 GLU A CA 1
ATOM 695 C C . GLU A 1 85 ? -5.704 -6.138 -1.306 1.00 91.94 85 GLU A C 1
ATOM 697 O O . GLU A 1 85 ? -6.369 -6.984 -0.703 1.00 91.94 85 GLU A O 1
ATOM 702 N N . TYR A 1 86 ? -4.386 -6.007 -1.123 1.00 92.00 86 TYR A N 1
ATOM 703 C CA . TYR A 1 86 ? -3.620 -6.810 -0.175 1.00 92.00 86 TYR A CA 1
ATOM 704 C C . TYR A 1 86 ? -4.005 -6.489 1.271 1.00 92.00 86 TYR A C 1
ATOM 706 O O . TYR A 1 86 ? -4.312 -7.398 2.039 1.00 92.00 86 TYR A O 1
ATOM 714 N N . GLU A 1 87 ? -4.008 -5.207 1.643 1.00 92.56 87 GLU A N 1
ATOM 715 C CA . GLU A 1 87 ? -4.367 -4.741 2.985 1.00 92.56 87 GLU A CA 1
ATOM 716 C C . GLU A 1 87 ? -5.813 -5.112 3.337 1.00 92.56 87 GLU A C 1
ATOM 718 O O . GLU A 1 87 ? -6.031 -5.723 4.380 1.00 92.56 87 GLU A O 1
ATOM 723 N N . GLU A 1 88 ? -6.791 -4.840 2.461 1.00 90.56 88 GLU A N 1
ATOM 724 C CA . GLU A 1 88 ? -8.205 -5.191 2.684 1.00 90.56 88 GLU A CA 1
ATOM 725 C C . GLU A 1 88 ? -8.372 -6.689 2.983 1.00 90.56 88 GLU A C 1
ATOM 727 O O . GLU A 1 88 ? -9.066 -7.081 3.929 1.00 90.56 88 GLU A O 1
ATOM 732 N N . ARG A 1 89 ? -7.689 -7.547 2.215 1.00 89.19 89 ARG A N 1
ATOM 733 C CA . ARG A 1 89 ? -7.739 -8.995 2.424 1.00 89.19 89 ARG A CA 1
ATOM 734 C C . ARG A 1 89 ? -7.036 -9.408 3.716 1.00 89.19 89 ARG A C 1
ATOM 736 O O . ARG A 1 89 ? -7.608 -10.184 4.481 1.00 89.19 89 ARG A O 1
ATOM 743 N N . SER A 1 90 ? -5.826 -8.919 3.964 1.00 89.81 90 SER A N 1
ATOM 744 C CA . SER A 1 90 ? -5.024 -9.304 5.130 1.00 89.81 90 SER A CA 1
ATOM 745 C C . SER A 1 90 ? -5.654 -8.823 6.437 1.00 89.81 90 SER A C 1
ATOM 747 O O . SER A 1 90 ? -5.709 -9.571 7.412 1.00 89.81 90 SER A O 1
ATOM 749 N N . PHE A 1 91 ? -6.226 -7.620 6.446 1.00 91.75 91 PHE A N 1
ATOM 750 C CA . PHE A 1 91 ? -6.909 -7.064 7.611 1.00 91.75 91 PHE A CA 1
ATOM 751 C C . PHE A 1 91 ? -8.244 -7.736 7.925 1.00 91.75 91 PHE A C 1
ATOM 753 O O . PHE A 1 91 ? -8.673 -7.701 9.077 1.00 91.75 91 PHE A O 1
ATOM 760 N N . SER A 1 92 ? -8.904 -8.370 6.950 1.00 87.31 92 SER A N 1
ATOM 761 C CA . SER A 1 92 ? -10.208 -9.016 7.169 1.00 87.31 92 SER A CA 1
ATOM 762 C C . SER A 1 92 ? -10.199 -10.073 8.284 1.00 87.31 92 SER A C 1
ATOM 764 O O . SER A 1 92 ? -11.208 -10.254 8.961 1.00 87.31 92 SER A O 1
ATOM 766 N N . ALA A 1 93 ? -9.050 -10.714 8.523 1.00 87.31 93 ALA A N 1
ATOM 767 C CA . ALA A 1 93 ? -8.857 -11.714 9.573 1.00 87.31 93 ALA A CA 1
ATOM 768 C C . ALA A 1 93 ? -8.298 -11.142 10.893 1.00 87.31 93 ALA A C 1
ATOM 770 O O . ALA A 1 93 ? -8.068 -11.901 11.831 1.00 87.31 93 ALA A O 1
ATOM 771 N N . MET A 1 94 ? -8.062 -9.829 10.966 1.00 92.69 94 MET A N 1
ATOM 772 C CA . MET A 1 94 ? -7.417 -9.152 12.094 1.00 92.69 94 MET A CA 1
ATOM 773 C C . MET A 1 94 ? -8.413 -8.335 12.918 1.00 92.69 94 MET A C 1
ATOM 775 O O . MET A 1 94 ? -9.321 -7.689 12.378 1.00 92.69 94 MET A O 1
ATOM 779 N N . THR A 1 95 ? -8.174 -8.287 14.227 1.00 93.81 95 THR A N 1
ATOM 780 C CA . THR A 1 95 ? -8.787 -7.323 15.149 1.00 93.81 95 THR A CA 1
ATOM 781 C C . THR A 1 95 ? -8.333 -5.895 14.837 1.00 93.81 95 THR A C 1
ATOM 783 O O . THR A 1 95 ? -7.300 -5.673 14.209 1.00 93.81 95 THR A O 1
ATOM 786 N N . VAL A 1 96 ? -9.073 -4.893 15.319 1.00 93.00 96 VAL A N 1
ATOM 787 C CA . VAL A 1 96 ? -8.741 -3.470 15.109 1.00 93.00 96 VAL A CA 1
ATOM 788 C C . VAL A 1 96 ? -7.311 -3.140 15.550 1.00 93.00 96 VAL A C 1
ATOM 790 O O . VAL A 1 96 ? -6.563 -2.526 14.794 1.00 93.00 96 VAL A O 1
ATOM 793 N N . ASN A 1 97 ? -6.906 -3.592 16.739 1.00 93.31 97 ASN A N 1
ATOM 794 C CA . ASN A 1 97 ? -5.570 -3.321 17.273 1.00 93.31 97 ASN A CA 1
ATOM 795 C C . ASN A 1 97 ? -4.472 -3.960 16.417 1.00 93.31 97 ASN A C 1
ATOM 797 O O . ASN A 1 97 ? -3.446 -3.331 16.166 1.00 93.31 97 ASN A O 1
ATOM 801 N N . GLU A 1 98 ? -4.692 -5.185 15.933 1.00 93.62 98 GLU A N 1
ATOM 802 C CA . GLU A 1 98 ? -3.753 -5.856 15.030 1.00 93.62 98 GLU A CA 1
ATOM 803 C C . GLU A 1 98 ? -3.610 -5.096 13.711 1.00 93.62 98 GLU A C 1
ATOM 805 O O . GLU A 1 98 ? -2.488 -4.917 13.242 1.00 93.62 98 GLU A O 1
ATOM 810 N N . ARG A 1 99 ? -4.708 -4.566 13.154 1.00 94.00 99 ARG A N 1
ATOM 811 C CA . ARG A 1 99 ? -4.657 -3.741 11.936 1.00 94.00 99 ARG A CA 1
ATOM 812 C C . ARG A 1 99 ? -3.885 -2.442 12.159 1.00 94.00 99 ARG A C 1
ATOM 814 O O . ARG A 1 99 ? -2.994 -2.121 11.378 1.00 94.00 99 ARG A O 1
ATOM 821 N N . LEU A 1 100 ? -4.188 -1.715 13.239 1.00 93.31 100 LEU A N 1
ATOM 822 C CA . LEU A 1 100 ? -3.494 -0.471 13.598 1.00 93.31 100 LEU A CA 1
ATOM 823 C C . LEU A 1 100 ? -1.998 -0.712 13.850 1.00 93.31 100 LEU A C 1
ATOM 825 O O . LEU A 1 100 ? -1.162 0.106 13.463 1.00 93.31 100 LEU A O 1
ATOM 829 N N . SER A 1 101 ? -1.652 -1.842 14.474 1.00 91.81 101 SER A N 1
ATOM 830 C CA . SER A 1 101 ? -0.266 -2.254 14.701 1.00 91.8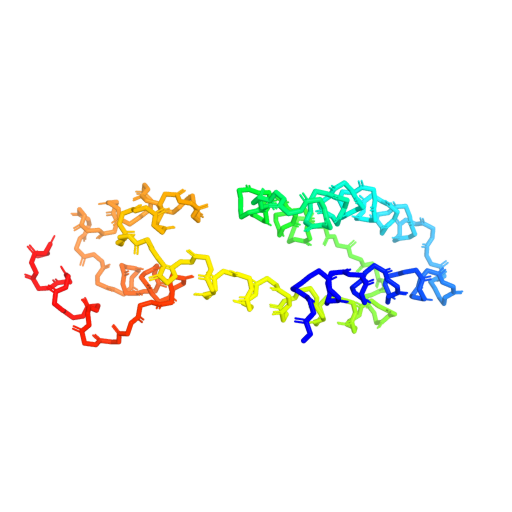1 101 SER A CA 1
ATOM 831 C C . SER A 1 101 ? 0.442 -2.623 13.395 1.00 91.81 101 SER A C 1
ATOM 833 O O . SER A 1 101 ? 1.536 -2.123 13.139 1.00 91.81 101 SER A O 1
ATOM 835 N N . ALA A 1 102 ? -0.190 -3.422 12.530 1.00 89.56 102 ALA A N 1
ATOM 836 C CA . ALA A 1 102 ? 0.356 -3.809 11.229 1.00 89.56 102 ALA A CA 1
ATOM 837 C C . ALA A 1 102 ? 0.572 -2.601 10.303 1.00 89.56 102 ALA A C 1
ATOM 839 O O . ALA A 1 102 ? 1.588 -2.524 9.616 1.00 89.56 102 ALA A O 1
ATOM 840 N N . ALA A 1 103 ? -0.330 -1.617 10.349 1.00 88.94 103 ALA A N 1
ATOM 841 C CA . ALA A 1 103 ? -0.187 -0.343 9.649 1.00 88.94 103 ALA A CA 1
ATOM 842 C C . ALA A 1 103 ? 0.803 0.628 10.327 1.00 88.94 103 ALA A C 1
ATOM 844 O O . ALA A 1 103 ? 1.065 1.700 9.791 1.00 88.94 103 ALA A O 1
ATOM 845 N N . SER A 1 104 ? 1.382 0.267 11.480 1.00 90.06 104 SER A N 1
ATOM 846 C CA . SER A 1 104 ? 2.291 1.111 12.273 1.00 90.06 104 SER A CA 1
ATOM 847 C C . SER A 1 104 ? 1.687 2.449 12.734 1.00 90.06 104 SER A C 1
ATOM 849 O O . SER A 1 104 ? 2.423 3.403 12.960 1.00 90.06 104 SER A O 1
ATOM 851 N N . ILE A 1 105 ? 0.362 2.515 12.919 1.00 93.44 105 ILE A N 1
ATOM 852 C CA . ILE A 1 105 ? -0.373 3.734 13.318 1.00 93.44 105 ILE A CA 1
ATOM 853 C C . ILE A 1 105 ? -1.027 3.644 14.705 1.00 93.44 105 ILE A C 1
ATOM 855 O O . ILE A 1 105 ? -1.718 4.570 15.126 1.00 93.44 105 ILE A O 1
ATOM 859 N N . MET A 1 106 ? -0.816 2.548 15.442 1.00 94.50 106 MET A N 1
ATOM 860 C CA . MET A 1 106 ? -1.394 2.357 16.782 1.00 94.50 106 MET A CA 1
ATOM 861 C C . MET A 1 106 ? -1.039 3.504 17.742 1.00 94.50 106 MET A C 1
ATOM 863 O O . MET A 1 106 ? -1.916 4.034 18.414 1.00 94.50 106 MET A O 1
ATOM 867 N N . GLY A 1 107 ? 0.221 3.951 17.743 1.00 94.75 107 GLY A N 1
ATOM 868 C CA . GLY A 1 107 ? 0.656 5.059 18.598 1.00 94.75 107 GLY A CA 1
ATOM 869 C C . GLY A 1 107 ? -0.003 6.398 18.248 1.00 94.75 107 GLY A C 1
ATOM 870 O O . GLY A 1 107 ? -0.365 7.153 19.146 1.00 94.75 107 GLY A O 1
ATOM 871 N N . GLU A 1 108 ? -0.208 6.685 16.959 1.00 95.88 108 GLU A N 1
ATOM 872 C CA . GLU A 1 108 ? -0.926 7.890 16.513 1.00 95.88 108 GLU A CA 1
ATOM 873 C C . GLU A 1 108 ? -2.404 7.840 16.917 1.00 95.88 108 GLU A C 1
ATOM 875 O O . GLU A 1 108 ? -2.980 8.850 17.323 1.00 95.88 108 GLU A O 1
ATOM 880 N N . PHE A 1 109 ? -3.013 6.654 16.852 1.00 96.81 109 PHE A N 1
ATOM 881 C CA . PHE A 1 109 ? -4.397 6.453 17.265 1.00 96.81 109 PHE A CA 1
ATOM 882 C C . PHE A 1 109 ? -4.581 6.663 18.772 1.00 96.81 109 PHE A C 1
ATOM 884 O O . PHE A 1 109 ? -5.491 7.387 19.183 1.00 96.81 109 PHE A O 1
ATOM 891 N N . ASP A 1 110 ? -3.687 6.106 19.592 1.00 96.12 110 ASP A N 1
ATOM 892 C CA . ASP A 1 110 ? -3.712 6.287 21.047 1.00 96.12 110 ASP A CA 1
ATOM 893 C C . ASP A 1 110 ? -3.538 7.765 21.439 1.00 96.12 110 ASP A C 1
ATOM 895 O O . ASP A 1 110 ? -4.228 8.276 22.332 1.00 96.12 110 ASP A O 1
ATOM 899 N N . GLN A 1 111 ? -2.660 8.488 20.734 1.00 97.19 111 GLN A N 1
ATOM 900 C CA . GLN A 1 111 ? -2.483 9.931 20.915 1.00 97.19 111 GLN A CA 1
ATOM 901 C C . GLN A 1 111 ? -3.747 10.713 20.545 1.00 97.19 111 GLN A C 1
ATOM 903 O O . GLN A 1 111 ? -4.175 11.574 21.316 1.00 97.19 111 GLN A O 1
ATOM 908 N N . ALA A 1 112 ? -4.381 10.394 19.412 1.00 96.88 112 ALA A N 1
ATOM 909 C CA . ALA A 1 112 ? -5.621 11.040 18.986 1.00 96.88 112 ALA A CA 1
ATOM 910 C C . ALA A 1 112 ? -6.765 10.808 19.989 1.00 96.88 112 ALA A C 1
ATOM 912 O O . ALA A 1 112 ? -7.492 11.747 20.320 1.00 96.88 112 ALA A O 1
ATOM 913 N N . CYS A 1 113 ? -6.887 9.591 20.532 1.00 96.00 113 CYS A N 1
ATOM 914 C CA . CYS A 1 113 ? -7.866 9.280 21.577 1.00 96.00 113 CYS A CA 1
ATOM 915 C C . CYS A 1 113 ? -7.596 10.089 22.853 1.00 96.00 113 CYS A C 1
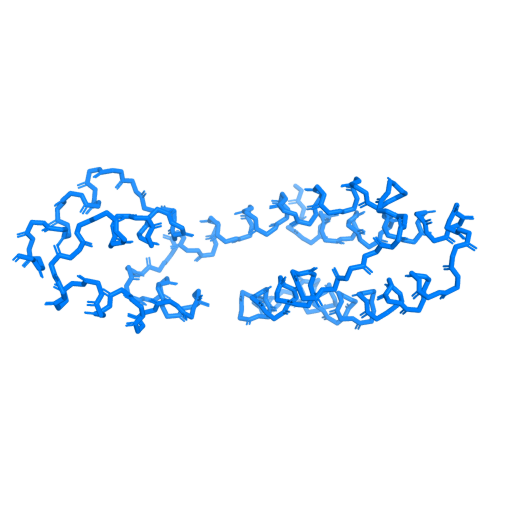ATOM 917 O O . CYS A 1 113 ? -8.505 10.727 23.383 1.00 96.00 113 CYS A O 1
ATOM 919 N N . THR A 1 114 ? -6.336 10.144 23.298 1.00 96.75 114 THR A N 1
ATOM 920 C CA . THR A 1 114 ? -5.924 10.921 24.483 1.00 96.75 114 THR A CA 1
ATOM 921 C C . THR A 1 114 ? -6.220 12.415 24.321 1.00 96.75 114 THR A C 1
ATOM 923 O O . THR A 1 114 ? -6.697 13.062 25.252 1.00 96.75 114 THR A O 1
ATOM 926 N N . ALA A 1 115 ? -5.986 12.963 23.126 1.00 96.50 115 ALA A N 1
ATOM 927 C CA . ALA A 1 115 ? -6.262 14.360 22.793 1.00 96.50 115 ALA A CA 1
ATOM 928 C C . ALA A 1 115 ? -7.749 14.653 22.513 1.00 96.50 115 ALA A C 1
ATOM 930 O O . ALA A 1 115 ? -8.107 15.803 22.257 1.00 96.50 115 ALA A O 1
ATOM 931 N N . LYS A 1 116 ? -8.616 13.632 22.541 1.00 95.44 116 LYS A N 1
ATOM 932 C CA . LYS A 1 116 ? -10.025 13.706 22.128 1.00 95.44 116 LYS A CA 1
ATOM 933 C C . LYS A 1 116 ? -10.230 14.219 20.694 1.00 95.44 116 LYS A C 1
ATOM 935 O O . LYS A 1 116 ? -11.287 14.759 20.361 1.00 95.44 116 LYS A O 1
ATOM 940 N N . ASP A 1 117 ? -9.252 14.003 19.818 1.00 97.12 117 ASP A N 1
ATOM 941 C CA . ASP A 1 117 ? -9.321 14.383 18.408 1.00 97.12 117 ASP A CA 1
ATOM 942 C C . ASP A 1 117 ? -10.080 13.323 17.594 1.00 97.12 117 ASP A C 1
ATOM 944 O O . ASP A 1 117 ? -9.501 12.404 17.003 1.00 97.12 117 ASP A O 1
ATOM 948 N N . ARG A 1 118 ? -11.416 13.457 17.563 1.00 95.81 118 ARG A N 1
ATOM 949 C CA . ARG A 1 118 ? -12.305 12.529 16.836 1.00 95.81 118 ARG A CA 1
ATOM 950 C C . ARG A 1 118 ? -11.995 12.491 15.344 1.00 95.81 118 ARG A C 1
ATOM 952 O O . ARG A 1 118 ? -12.182 11.454 14.712 1.00 95.81 118 ARG A O 1
ATOM 959 N N . THR A 1 119 ? -11.549 13.606 14.773 1.00 96.25 119 THR A N 1
ATOM 960 C CA . THR A 1 119 ? -11.284 13.720 13.337 1.00 96.25 119 THR A CA 1
ATOM 961 C C . THR A 1 119 ? -10.072 12.881 12.958 1.00 96.25 119 THR A C 1
ATOM 963 O O . THR A 1 119 ? -10.153 12.066 12.035 1.00 96.25 119 THR A O 1
ATOM 966 N N . THR A 1 120 ? -8.973 13.018 13.703 1.00 96.44 120 THR A N 1
ATOM 967 C CA . THR A 1 120 ? -7.766 12.217 13.468 1.00 96.44 120 THR A CA 1
ATOM 968 C C . THR A 1 120 ? -8.006 10.743 13.775 1.00 96.44 120 THR A C 1
ATOM 970 O O . THR A 1 120 ? -7.660 9.900 12.948 1.00 96.44 120 THR A O 1
ATOM 973 N N . ALA A 1 121 ? -8.663 10.419 14.894 1.00 96.31 121 ALA A N 1
ATOM 974 C CA . ALA A 1 121 ? -8.976 9.034 15.249 1.00 96.31 121 ALA A CA 1
ATOM 975 C C . ALA A 1 121 ? -9.838 8.343 14.173 1.00 96.31 121 ALA A C 1
ATOM 977 O O . ALA A 1 121 ? -9.510 7.237 13.740 1.00 96.31 121 ALA A O 1
ATOM 978 N N . ARG A 1 122 ? -10.880 9.022 13.661 1.00 97.38 122 ARG A N 1
ATOM 979 C CA . ARG A 1 122 ? -11.700 8.523 12.541 1.00 97.38 122 ARG A CA 1
ATOM 980 C C . ARG A 1 122 ? -10.852 8.267 11.294 1.00 97.38 122 ARG A C 1
ATOM 982 O O . ARG A 1 122 ? -10.932 7.184 10.723 1.00 97.38 122 ARG A O 1
ATOM 989 N N . ARG A 1 123 ? -10.020 9.233 10.885 1.00 96.69 123 ARG A N 1
ATOM 990 C CA . ARG A 1 123 ? -9.153 9.106 9.697 1.00 96.69 123 ARG A CA 1
ATOM 991 C C . ARG A 1 123 ? -8.219 7.894 9.798 1.00 96.69 123 ARG A C 1
ATOM 993 O O . ARG A 1 123 ? -8.044 7.175 8.817 1.00 96.69 123 ARG A O 1
ATOM 1000 N N . LEU A 1 124 ? -7.640 7.653 10.975 1.00 95.81 124 LEU A N 1
ATOM 1001 C CA . LEU A 1 124 ? -6.757 6.509 11.216 1.00 95.81 124 LEU A CA 1
ATOM 1002 C C . LEU A 1 124 ? -7.517 5.177 11.130 1.00 95.81 124 LEU A C 1
ATOM 1004 O O . LEU A 1 124 ? -7.057 4.264 10.447 1.00 95.81 124 LEU A O 1
ATOM 1008 N N . LEU A 1 125 ? -8.711 5.077 11.723 1.00 95.44 125 LEU A N 1
ATOM 1009 C CA . LEU A 1 125 ? -9.539 3.867 11.627 1.00 95.44 125 LEU A CA 1
ATOM 1010 C C . LEU A 1 125 ? -10.015 3.584 10.189 1.00 95.44 125 LEU A C 1
ATOM 1012 O O . LEU A 1 125 ? -10.041 2.431 9.760 1.00 95.44 125 LEU A O 1
ATOM 1016 N N . GLN A 1 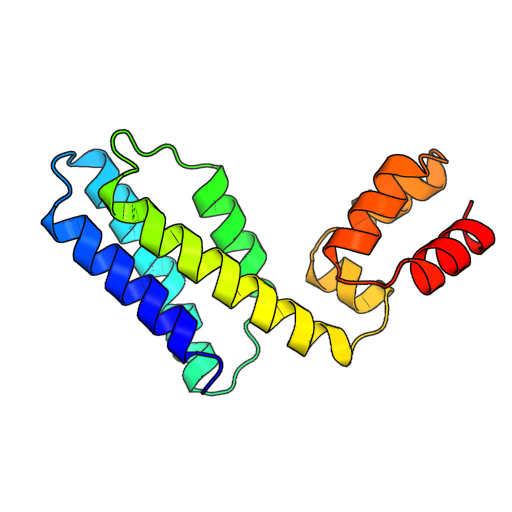126 ? -10.325 4.624 9.410 1.00 94.94 126 GLN A N 1
ATOM 1017 C CA . GLN A 1 126 ? -10.655 4.479 7.985 1.00 94.94 126 GLN A CA 1
ATOM 1018 C C . GLN A 1 126 ? -9.464 3.956 7.171 1.00 94.94 126 GLN A C 1
ATOM 1020 O O . GLN A 1 126 ? -9.652 3.150 6.262 1.00 94.94 126 GLN A O 1
ATOM 1025 N N . SER A 1 127 ? -8.235 4.357 7.519 1.00 91.62 127 SER A N 1
ATOM 1026 C CA . SER A 1 127 ? -7.018 3.892 6.834 1.00 91.62 127 SER A CA 1
ATOM 1027 C C . SER A 1 127 ? -6.718 2.400 7.035 1.00 91.62 127 SER A C 1
ATOM 1029 O O . SER A 1 127 ? -5.963 1.821 6.261 1.00 91.62 127 SER A O 1
ATOM 1031 N N . VAL A 1 128 ? -7.353 1.762 8.026 1.00 93.19 128 VAL A N 1
ATOM 1032 C CA . VAL A 1 128 ? -7.320 0.304 8.252 1.00 93.19 128 VAL A CA 1
ATOM 1033 C C . VAL A 1 128 ? -8.629 -0.390 7.848 1.00 93.19 128 VAL A C 1
ATOM 1035 O O . VAL A 1 128 ? -8.948 -1.483 8.329 1.00 93.19 128 VAL A O 1
ATOM 1038 N N . TYR A 1 129 ? -9.369 0.237 6.927 1.00 91.50 129 TYR A N 1
ATOM 1039 C CA . TYR A 1 129 ? -10.535 -0.321 6.235 1.00 91.50 129 TYR A CA 1
ATOM 1040 C C . TYR A 1 129 ? -11.651 -0.788 7.184 1.00 91.50 129 TYR A C 1
ATOM 1042 O O . TYR A 1 129 ? -12.275 -1.830 6.973 1.00 91.50 129 TYR A O 1
ATOM 1050 N N . LEU A 1 130 ? -11.894 -0.033 8.260 1.00 92.06 130 LEU A N 1
ATOM 1051 C CA . LEU A 1 130 ? -13.066 -0.231 9.117 1.00 92.06 130 LEU A CA 1
ATOM 1052 C C . LEU A 1 130 ? -14.303 0.454 8.532 1.00 92.06 130 LEU A C 1
ATOM 1054 O O . LEU A 1 130 ? -14.210 1.521 7.924 1.00 92.06 130 LEU A O 1
ATOM 1058 N N . GLY A 1 131 ? -15.468 -0.167 8.728 1.00 92.38 131 GLY A N 1
ATOM 1059 C CA . GLY A 1 131 ? -16.751 0.418 8.349 1.00 92.38 131 GLY A CA 1
ATOM 1060 C C . GLY A 1 131 ? -17.180 1.516 9.322 1.00 92.38 131 GLY A C 1
ATOM 1061 O O . GLY A 1 131 ? -16.849 1.468 10.504 1.00 92.38 131 GLY A O 1
ATOM 1062 N N . GLU A 1 132 ? -17.961 2.491 8.847 1.00 93.75 132 GLU A N 1
ATOM 1063 C CA . GLU A 1 132 ? -18.354 3.652 9.665 1.00 93.75 132 GLU A CA 1
ATOM 1064 C C . GLU A 1 132 ? -19.118 3.255 10.939 1.00 93.75 132 GLU A C 1
ATOM 1066 O O . GLU A 1 132 ? -18.923 3.861 11.985 1.00 93.75 132 GLU A O 1
ATOM 1071 N N . ALA A 1 133 ? -19.935 2.197 10.889 1.00 93.62 133 ALA A N 1
ATOM 1072 C CA . ALA A 1 133 ? -20.647 1.702 12.068 1.00 93.62 133 ALA A CA 1
ATOM 1073 C C . ALA A 1 133 ? -19.688 1.230 13.179 1.00 93.62 133 ALA A C 1
ATOM 1075 O O . ALA A 1 133 ? -19.891 1.562 14.347 1.00 93.62 133 ALA A O 1
ATOM 1076 N N . ASP A 1 134 ? -18.626 0.505 12.814 1.00 93.94 134 ASP A N 1
ATOM 1077 C CA . ASP A 1 134 ? -17.611 0.035 13.763 1.00 93.94 134 ASP A CA 1
ATOM 1078 C C . ASP A 1 134 ? -16.767 1.201 14.282 1.00 93.94 134 ASP A C 1
ATOM 1080 O O . ASP A 1 134 ? -16.449 1.268 15.468 1.00 93.94 134 ASP A O 1
ATOM 1084 N N . ILE A 1 135 ? -16.436 2.148 13.399 1.00 95.56 135 ILE A N 1
ATOM 1085 C CA . ILE A 1 135 ? -15.712 3.368 13.759 1.00 95.56 135 ILE A CA 1
ATOM 1086 C C . ILE A 1 135 ? -16.482 4.144 14.825 1.00 95.56 135 ILE A C 1
ATOM 1088 O O . ILE A 1 135 ? -15.908 4.480 15.859 1.00 95.56 135 ILE A O 1
ATOM 1092 N N . GLU A 1 136 ? -17.772 4.405 14.613 1.00 95.44 136 GLU A N 1
ATOM 1093 C CA . GLU A 1 136 ? -18.582 5.129 15.594 1.00 95.44 136 GLU A CA 1
ATOM 1094 C C . GLU A 1 136 ? -18.652 4.392 16.930 1.00 95.44 136 GLU A C 1
ATOM 1096 O O . GLU A 1 136 ? -18.495 5.022 17.976 1.00 95.44 136 GLU A O 1
ATOM 1101 N N . ALA A 1 137 ? -18.811 3.065 16.915 1.00 94.75 137 ALA A N 1
ATOM 1102 C CA . ALA A 1 137 ? -18.813 2.263 18.136 1.00 94.75 137 ALA A CA 1
ATOM 1103 C C . ALA A 1 137 ? -17.492 2.395 18.919 1.00 94.75 137 ALA A C 1
ATOM 1105 O O . ALA A 1 137 ? -17.514 2.614 20.130 1.00 94.75 137 ALA A O 1
ATOM 1106 N N . ILE A 1 138 ? -16.345 2.336 18.234 1.00 93.50 138 ILE A N 1
ATOM 1107 C CA . ILE A 1 138 ? -15.018 2.491 18.852 1.00 93.50 138 ILE A CA 1
ATOM 1108 C C . ILE A 1 138 ? -14.836 3.902 19.415 1.00 93.50 138 ILE A C 1
ATOM 1110 O O . ILE A 1 138 ? -14.376 4.070 20.544 1.00 93.50 138 ILE A O 1
ATOM 1114 N N . LEU A 1 139 ? -15.200 4.928 18.643 1.00 94.31 139 LEU A N 1
ATOM 1115 C CA . LEU A 1 139 ? -15.051 6.321 19.065 1.00 94.31 139 LEU A CA 1
ATOM 1116 C C . LEU A 1 139 ? -16.026 6.704 20.189 1.00 94.31 139 LEU A C 1
ATOM 1118 O O . LEU A 1 139 ? -15.788 7.701 20.866 1.00 94.31 139 LEU A O 1
ATOM 1122 N N . LEU A 1 140 ? -17.136 5.984 20.373 1.00 93.50 140 LEU A N 1
ATOM 1123 C CA . LEU A 1 140 ? -18.043 6.155 21.516 1.00 93.50 140 LEU A CA 1
ATOM 1124 C C . LEU A 1 140 ? -17.488 5.525 22.802 1.00 93.50 140 LEU A C 1
ATOM 1126 O O . LEU A 1 140 ? -17.707 6.071 23.876 1.00 93.50 140 LEU A O 1
ATOM 1130 N N . ASP A 1 141 ? -16.777 4.401 22.696 1.00 91.81 141 ASP A N 1
ATOM 1131 C CA . ASP A 1 141 ? -16.174 3.699 23.840 1.00 91.81 141 ASP A CA 1
ATOM 1132 C C . ASP A 1 141 ? -14.880 4.372 24.340 1.00 91.81 141 ASP A C 1
ATOM 1134 O O . ASP A 1 141 ? -14.587 4.389 25.534 1.00 91.81 141 ASP A O 1
ATOM 1138 N N . ARG A 1 142 ? -14.087 4.939 23.421 1.00 85.31 142 ARG A N 1
ATOM 1139 C CA . ARG A 1 142 ? -12.693 5.347 23.679 1.00 85.31 142 ARG A CA 1
ATOM 1140 C C . ARG A 1 142 ? -12.475 6.837 23.975 1.00 85.31 142 ARG A C 1
ATOM 1142 O O . ARG A 1 142 ? -11.330 7.208 24.238 1.00 85.31 142 ARG A O 1
ATOM 1149 N N . MET A 1 143 ? -13.500 7.693 23.899 1.00 86.19 143 MET A N 1
ATOM 1150 C CA . MET A 1 143 ? -13.356 9.168 23.929 1.00 86.19 143 MET A CA 1
ATOM 1151 C C . MET A 1 143 ? -14.317 9.863 24.894 1.00 86.19 143 MET A C 1
ATOM 1153 O O . MET A 1 143 ? -13.881 10.828 25.582 1.00 86.19 143 MET A O 1
#

Sequence (143 aa):
MQMHDRLAKTIEKFETGLKDCRQPEDRTLVLSYLANLAPILARAVLGSDVLKELPEVERMFGNSWLHDSQPFENAFAEWRLFRREYEERSFSAMTVNERLSAASIMGEFDQACTAKDRTTARRLLQSVYLGEADIEAILLDRM

Secondary structure (DSSP, 8-state):
--TTHHHHHHHHHHHHHHHH---HHHHHHHHHHHHHHHHHHHHHHTT---TTTHHHHHHHHHT---S--GGGHHHHHHHHHHHHHHHHHHHTTS-HHHHHHHTT-HHHHHHHHHTT-HHHHHHHHHHTT--HHHHHHHHHH--

Radius of gyration: 17.48 Å; chains: 1; bounding box: 40×33×46 Å

pLDDT: mean 92.74, std 4.7, range [52.66, 97.38]

Foldseek 3Di:
DQLLVLLVVLLVLLVQLLVVDPDPVLNVLSVVLNVLSVVLSVCSVVVHDCLLSLLVSVVSVVVDDDPDCPSNPVSVVSSVVSNVVSLVVVLVPPDQCVLCVSNVNNVVLLVCLVVVPLPSNLVSSVVSPDDPVVSVVCSVVRD